Protein AF-K0RLW0-F1 (afdb_monomer_lite)

Structure (mmCIF, N/CA/C/O backbone):
data_AF-K0RLW0-F1
#
_entry.id   AF-K0RLW0-F1
#
loop_
_atom_site.group_PDB
_atom_site.id
_atom_site.type_symbol
_atom_site.label_atom_id
_atom_site.label_alt_id
_atom_site.label_comp_id
_atom_site.label_asym_id
_atom_site.label_entity_id
_atom_site.label_seq_id
_atom_site.pdbx_PDB_ins_code
_atom_site.Cartn_x
_atom_site.Cartn_y
_atom_site.Cartn_z
_atom_site.occupancy
_atom_site.B_iso_or_equiv
_atom_site.auth_seq_id
_atom_site.auth_comp_id
_atom_site.auth_asym_id
_atom_site.auth_atom_id
_atom_site.pdbx_PDB_model_num
ATOM 1 N N . MET A 1 1 ? 16.880 2.844 -4.631 1.00 57.22 1 MET A N 1
ATOM 2 C CA . MET A 1 1 ? 15.634 2.165 -5.054 1.00 57.22 1 MET A CA 1
ATOM 3 C C . MET A 1 1 ? 14.556 2.448 -4.021 1.00 57.22 1 MET A C 1
ATOM 5 O O . MET A 1 1 ? 14.861 2.372 -2.838 1.00 57.22 1 MET A O 1
ATOM 9 N N . ALA A 1 2 ? 13.343 2.819 -4.434 1.00 76.94 2 ALA A N 1
ATOM 10 C CA . ALA A 1 2 ? 12.242 3.061 -3.500 1.00 76.94 2 ALA A CA 1
ATOM 11 C C . ALA A 1 2 ? 11.639 1.723 -3.038 1.00 76.94 2 ALA A C 1
ATOM 13 O O . ALA A 1 2 ? 11.219 0.909 -3.867 1.00 76.94 2 ALA A O 1
ATOM 14 N N . THR A 1 3 ? 11.606 1.482 -1.727 1.00 87.75 3 THR A N 1
ATOM 15 C CA . THR A 1 3 ? 11.065 0.240 -1.159 1.00 87.75 3 THR A CA 1
ATOM 16 C C . THR A 1 3 ? 9.548 0.333 -1.006 1.00 87.75 3 THR A C 1
ATOM 18 O O . THR A 1 3 ? 8.981 1.430 -0.986 1.00 87.75 3 THR A O 1
ATOM 21 N N . ALA A 1 4 ? 8.872 -0.812 -0.869 1.00 86.25 4 ALA A N 1
ATOM 22 C CA . ALA A 1 4 ? 7.446 -0.827 -0.549 1.00 86.25 4 ALA A CA 1
ATOM 23 C C . ALA A 1 4 ? 7.162 -0.038 0.743 1.00 86.25 4 ALA A C 1
ATOM 25 O O . ALA A 1 4 ? 6.246 0.771 0.780 1.00 86.25 4 ALA A O 1
ATOM 26 N N . GLN A 1 5 ? 8.015 -0.149 1.765 1.00 88.94 5 GLN A N 1
ATOM 27 C CA . GLN A 1 5 ? 7.876 0.636 2.993 1.00 88.94 5 GLN A CA 1
ATOM 28 C C . GLN A 1 5 ? 7.886 2.153 2.736 1.00 88.94 5 GLN A C 1
ATOM 30 O O . GLN A 1 5 ? 7.051 2.869 3.287 1.00 88.94 5 GLN A O 1
ATOM 35 N N . SER A 1 6 ? 8.786 2.647 1.874 1.00 90.38 6 SER A N 1
ATOM 36 C CA . SER A 1 6 ? 8.839 4.070 1.505 1.00 90.38 6 SER A CA 1
ATOM 37 C C . SER A 1 6 ? 7.545 4.535 0.835 1.00 90.38 6 SER A C 1
ATOM 39 O O . SER A 1 6 ? 7.058 5.625 1.125 1.00 90.38 6 SER A O 1
ATOM 41 N N . PHE A 1 7 ? 6.972 3.702 -0.039 1.00 90.50 7 PHE A N 1
ATOM 42 C CA . PHE A 1 7 ? 5.707 3.999 -0.712 1.00 90.50 7 PHE A CA 1
ATOM 43 C C . PHE A 1 7 ? 4.549 4.104 0.286 1.00 90.50 7 PHE A C 1
ATOM 45 O O . PHE A 1 7 ? 3.799 5.077 0.265 1.00 90.50 7 PHE A O 1
ATOM 52 N N . PHE A 1 8 ? 4.429 3.139 1.200 1.00 91.12 8 PHE A N 1
ATOM 53 C CA . PHE A 1 8 ? 3.348 3.122 2.187 1.00 91.12 8 PHE A CA 1
ATOM 54 C C . PHE A 1 8 ? 3.458 4.331 3.124 1.00 91.12 8 PHE A C 1
ATOM 56 O O . PHE A 1 8 ? 2.463 5.019 3.347 1.00 91.12 8 PHE A O 1
ATOM 63 N N . ALA A 1 9 ? 4.671 4.664 3.578 1.00 92.06 9 ALA A N 1
ATOM 64 C CA . ALA A 1 9 ? 4.922 5.863 4.374 1.00 92.06 9 ALA A CA 1
ATOM 65 C C . ALA A 1 9 ? 4.516 7.149 3.630 1.00 92.06 9 ALA A C 1
ATOM 67 O O . ALA A 1 9 ? 3.823 7.989 4.201 1.00 92.06 9 ALA A O 1
ATOM 68 N N . ALA A 1 10 ? 4.857 7.276 2.341 1.00 91.19 10 ALA A N 1
ATOM 69 C CA . ALA A 1 10 ? 4.478 8.428 1.518 1.00 91.19 10 ALA A CA 1
ATOM 70 C C . ALA A 1 10 ? 2.956 8.570 1.332 1.00 91.19 10 ALA A C 1
ATOM 72 O O . ALA A 1 10 ? 2.451 9.678 1.164 1.00 91.19 10 ALA A O 1
ATOM 73 N N . LYS A 1 11 ? 2.209 7.461 1.385 1.00 90.81 11 LYS A N 1
ATOM 74 C CA . LYS A 1 11 ? 0.737 7.445 1.320 1.00 90.81 11 LYS A CA 1
ATOM 75 C C . LYS A 1 11 ? 0.065 7.527 2.694 1.00 90.81 11 LYS A C 1
ATOM 77 O O . LYS A 1 11 ? -1.163 7.548 2.783 1.00 90.81 11 LYS A O 1
ATOM 82 N N . GLY A 1 12 ? 0.849 7.597 3.772 1.00 91.31 12 GLY A N 1
ATOM 83 C CA . GLY A 1 12 ? 0.343 7.575 5.142 1.00 91.31 12 GLY A CA 1
ATOM 84 C C . GLY A 1 12 ? -0.393 6.275 5.472 1.00 91.31 12 GLY A C 1
ATOM 85 O O . GLY A 1 12 ? -1.405 6.308 6.174 1.00 91.31 12 GLY A O 1
ATOM 86 N N . LEU A 1 13 ? 0.081 5.160 4.912 1.00 93.31 13 LEU A N 1
ATOM 87 C CA . LEU A 1 13 ? -0.429 3.815 5.142 1.00 93.31 13 LEU A CA 1
ATOM 88 C C . LEU A 1 13 ? 0.443 3.090 6.174 1.00 93.31 13 LEU A C 1
ATOM 90 O O . LEU A 1 13 ? 1.670 3.229 6.145 1.00 93.31 13 LEU A O 1
ATOM 94 N N . PRO A 1 14 ? -0.164 2.301 7.076 1.00 91.69 14 PRO A N 1
ATOM 95 C CA . PRO A 1 14 ? 0.590 1.508 8.031 1.00 91.69 14 PRO A CA 1
ATOM 96 C C . PRO A 1 14 ? 1.410 0.440 7.302 1.00 91.69 14 PRO A C 1
ATOM 98 O O . PRO A 1 14 ? 0.933 -0.208 6.370 1.00 91.69 14 PRO A O 1
ATOM 101 N N . PHE A 1 15 ? 2.649 0.245 7.746 1.00 92.12 15 PHE A N 1
ATOM 102 C CA . PHE A 1 15 ? 3.534 -0.797 7.236 1.00 92.12 15 PHE A CA 1
ATOM 103 C C . PHE A 1 15 ? 3.942 -1.711 8.388 1.00 92.12 15 PHE A C 1
ATOM 105 O O . PHE A 1 15 ? 4.809 -1.372 9.193 1.00 92.12 15 PHE A O 1
ATOM 112 N N . SER A 1 16 ? 3.268 -2.855 8.498 1.00 90.38 16 SER A N 1
ATOM 113 C CA . SER A 1 16 ? 3.515 -3.830 9.561 1.00 90.38 16 SER A CA 1
ATOM 114 C C . SER A 1 16 ? 4.463 -4.942 9.102 1.00 90.38 16 SER A C 1
ATOM 116 O O . SER A 1 16 ? 4.660 -5.167 7.906 1.00 90.38 16 SER A O 1
ATOM 118 N N . LYS A 1 17 ? 5.004 -5.711 10.054 1.00 89.44 17 LYS A N 1
ATOM 119 C CA . LYS A 1 17 ? 5.788 -6.917 9.741 1.00 89.44 17 LYS A CA 1
ATOM 120 C C . LYS A 1 17 ? 4.961 -7.956 8.969 1.00 89.44 17 LYS A C 1
ATOM 122 O O . LYS A 1 17 ? 5.491 -8.595 8.067 1.00 89.44 17 LYS A O 1
ATOM 127 N N . SER A 1 18 ? 3.664 -8.071 9.274 1.00 89.00 18 SER A N 1
ATOM 128 C CA . SER A 1 18 ? 2.740 -8.937 8.530 1.00 89.00 18 SER A CA 1
ATOM 129 C C . SER A 1 18 ? 2.595 -8.472 7.082 1.00 89.00 18 SER A C 1
ATOM 131 O O . SER A 1 18 ? 2.678 -9.282 6.168 1.00 89.00 18 SER A O 1
ATOM 133 N N . THR A 1 19 ? 2.461 -7.160 6.865 1.00 90.00 19 THR A N 1
ATOM 134 C CA . THR A 1 19 ? 2.412 -6.551 5.528 1.00 90.00 19 THR A CA 1
ATOM 135 C C . THR A 1 19 ? 3.681 -6.870 4.741 1.00 90.00 19 THR A C 1
ATOM 137 O O . THR A 1 19 ? 3.601 -7.338 3.610 1.00 90.00 19 THR A O 1
ATOM 140 N N . ALA A 1 20 ? 4.855 -6.685 5.352 1.00 90.25 20 ALA A N 1
ATOM 141 C CA . ALA A 1 20 ? 6.133 -6.996 4.719 1.00 90.25 20 ALA A CA 1
ATOM 142 C C . ALA A 1 20 ? 6.245 -8.483 4.334 1.00 90.25 20 ALA A C 1
ATOM 144 O O . ALA A 1 20 ? 6.718 -8.804 3.243 1.00 90.25 20 ALA A O 1
ATOM 145 N N . GLN A 1 21 ? 5.773 -9.387 5.197 1.00 91.94 21 GLN A N 1
ATOM 146 C CA . GLN A 1 21 ? 5.783 -10.825 4.934 1.00 91.94 21 GLN A CA 1
ATOM 147 C C . GLN A 1 21 ? 4.855 -11.198 3.774 1.00 91.94 21 GLN A C 1
ATOM 149 O O . GLN A 1 21 ? 5.292 -11.901 2.867 1.00 91.94 21 GLN A O 1
ATOM 154 N N . THR A 1 22 ? 3.615 -10.698 3.761 1.00 90.88 22 THR A N 1
ATOM 155 C CA . THR A 1 22 ? 2.677 -10.934 2.655 1.00 90.88 22 THR A CA 1
ATOM 156 C C . THR A 1 22 ? 3.251 -10.418 1.339 1.00 90.88 22 THR A C 1
ATOM 158 O O . THR A 1 22 ? 3.256 -11.144 0.353 1.00 90.88 22 THR A O 1
ATOM 161 N N . LEU A 1 23 ? 3.818 -9.209 1.321 1.00 91.12 23 LEU A N 1
ATOM 162 C CA . LEU A 1 23 ? 4.455 -8.650 0.124 1.00 91.12 23 LEU A CA 1
ATOM 163 C C . LEU A 1 23 ? 5.634 -9.511 -0.358 1.00 91.12 23 LEU A C 1
ATOM 165 O O . LEU A 1 23 ? 5.754 -9.776 -1.550 1.00 91.12 23 LEU A O 1
ATOM 169 N N . SER A 1 24 ? 6.451 -10.017 0.568 1.00 90.94 24 SER A N 1
ATOM 170 C CA . SER A 1 24 ? 7.574 -10.906 0.241 1.00 90.94 24 SER A CA 1
ATOM 171 C C . SER A 1 24 ? 7.098 -12.239 -0.348 1.00 90.94 24 SER A C 1
ATOM 173 O O . SER A 1 24 ? 7.675 -12.723 -1.317 1.00 90.94 24 SER A O 1
ATOM 175 N N . GLN A 1 25 ? 6.017 -12.816 0.190 1.00 92.06 25 GLN A N 1
ATOM 176 C CA . GLN A 1 25 ? 5.399 -14.044 -0.333 1.00 92.06 25 GLN A CA 1
ATOM 177 C C . GLN A 1 25 ? 4.804 -13.859 -1.732 1.00 92.06 25 GLN A C 1
ATOM 179 O O . GLN A 1 25 ? 4.766 -14.804 -2.512 1.00 92.06 25 GLN A O 1
ATOM 184 N N . GLN A 1 26 ? 4.363 -12.644 -2.051 1.00 91.00 26 GLN A N 1
ATOM 185 C CA . GLN A 1 26 ? 3.872 -12.270 -3.377 1.00 91.00 26 GLN A CA 1
ATOM 186 C C . GLN A 1 26 ? 5.005 -11.872 -4.341 1.00 91.00 26 GLN A C 1
ATOM 188 O O . GLN A 1 26 ? 4.735 -11.480 -5.471 1.00 91.00 26 GLN A O 1
ATOM 193 N N . GLY A 1 27 ? 6.271 -11.947 -3.913 1.00 89.19 27 GLY A N 1
ATOM 194 C CA . GLY A 1 27 ? 7.425 -11.608 -4.748 1.00 89.19 27 GLY A CA 1
ATOM 195 C C . GLY A 1 27 ? 7.641 -10.106 -4.958 1.00 89.19 27 GLY A C 1
ATOM 196 O O . GLY A 1 27 ? 8.331 -9.715 -5.895 1.00 89.19 27 GLY A O 1
ATOM 197 N N . VAL A 1 28 ? 7.078 -9.247 -4.103 1.00 90.00 28 VAL A N 1
ATOM 198 C CA . VAL A 1 28 ? 7.262 -7.791 -4.184 1.00 90.00 28 VAL A CA 1
ATOM 199 C C . VAL A 1 28 ? 8.629 -7.419 -3.615 1.00 90.00 28 VAL A C 1
ATOM 201 O O . VAL A 1 28 ? 8.837 -7.442 -2.400 1.00 90.00 28 VAL A O 1
ATOM 204 N N . LEU A 1 29 ? 9.561 -7.040 -4.490 1.00 84.81 29 LEU A N 1
ATOM 205 C CA . LEU A 1 29 ? 10.933 -6.668 -4.122 1.00 84.81 29 LEU A CA 1
ATOM 206 C 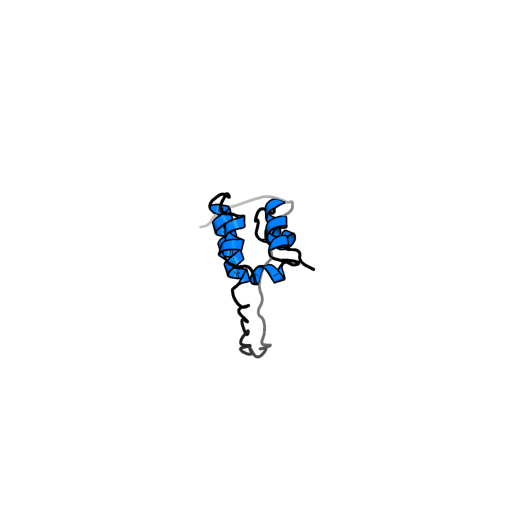C . LEU A 1 29 ? 11.113 -5.147 -4.020 1.00 84.81 29 LEU A C 1
ATOM 208 O O . LEU A 1 29 ? 12.014 -4.652 -3.341 1.00 84.81 29 LEU A O 1
ATOM 212 N N . SER A 1 30 ? 10.242 -4.387 -4.681 1.00 88.12 30 SER A N 1
ATOM 213 C CA . SER A 1 30 ? 10.305 -2.935 -4.777 1.00 88.12 30 SER A CA 1
ATOM 214 C C . SER A 1 30 ? 8.916 -2.296 -4.798 1.00 88.12 30 SER A C 1
ATOM 216 O O . SER A 1 30 ? 7.898 -2.949 -5.015 1.00 88.12 30 SER A O 1
ATOM 218 N N . SER A 1 31 ? 8.865 -0.975 -4.600 1.00 87.94 31 SER A N 1
ATOM 219 C CA . SER A 1 31 ? 7.613 -0.214 -4.750 1.00 87.94 31 SER A CA 1
ATOM 220 C C . SER A 1 31 ? 7.019 -0.297 -6.161 1.00 87.94 31 SER A C 1
ATOM 222 O O . SER A 1 31 ? 5.806 -0.188 -6.316 1.00 87.94 31 SER A O 1
ATOM 224 N N . SER A 1 32 ? 7.845 -0.532 -7.184 1.00 86.44 32 SER A N 1
ATOM 225 C CA . SER A 1 32 ? 7.381 -0.710 -8.560 1.00 86.44 32 SER A CA 1
ATOM 226 C C . SER A 1 32 ? 6.595 -1.999 -8.748 1.00 86.44 32 SER A C 1
ATOM 228 O O . SER A 1 32 ? 5.698 -2.011 -9.587 1.00 86.44 32 SER A O 1
ATOM 230 N N . ASP A 1 33 ? 6.899 -3.039 -7.967 1.00 88.88 33 ASP A N 1
ATOM 231 C CA . ASP A 1 33 ? 6.271 -4.357 -8.096 1.00 88.88 33 ASP A CA 1
ATOM 232 C C . ASP A 1 33 ? 4.854 -4.384 -7.513 1.00 88.88 33 ASP A C 1
ATOM 234 O O . ASP A 1 33 ? 4.045 -5.229 -7.883 1.00 88.88 33 ASP A O 1
ATOM 238 N N . LEU A 1 34 ? 4.515 -3.407 -6.662 1.00 89.50 34 LEU A N 1
ATOM 239 C CA . LEU A 1 34 ? 3.179 -3.260 -6.076 1.00 89.50 34 LEU A CA 1
ATOM 240 C C . LEU A 1 34 ? 2.077 -3.157 -7.136 1.00 89.50 34 LEU A C 1
ATOM 242 O O . LEU A 1 34 ? 0.956 -3.579 -6.877 1.00 89.50 34 LEU A O 1
ATOM 246 N N . ARG A 1 35 ? 2.391 -2.629 -8.327 1.00 88.69 35 ARG A N 1
ATOM 247 C CA . ARG A 1 35 ? 1.434 -2.498 -9.437 1.00 88.69 35 ARG A CA 1
ATOM 248 C C . ARG A 1 35 ? 0.996 -3.843 -10.030 1.00 88.69 35 ARG A C 1
ATOM 250 O O . ARG A 1 35 ? 0.004 -3.880 -10.744 1.00 88.69 35 ARG A O 1
ATOM 257 N N . TYR A 1 36 ? 1.767 -4.906 -9.792 1.00 89.94 36 TYR A N 1
ATOM 258 C CA . TYR A 1 36 ? 1.510 -6.248 -10.322 1.00 89.94 36 TYR A CA 1
ATOM 259 C C . TYR A 1 36 ? 0.784 -7.153 -9.324 1.00 89.94 36 TYR A C 1
ATOM 261 O O . TYR A 1 36 ? 0.490 -8.300 -9.649 1.00 89.94 36 TYR A O 1
ATOM 269 N N . LEU A 1 37 ? 0.513 -6.663 -8.111 1.00 91.00 37 LEU A N 1
ATOM 270 C CA . LEU A 1 37 ? -0.327 -7.382 -7.163 1.00 91.00 37 LEU A CA 1
ATOM 271 C C . LEU A 1 37 ? -1.769 -7.461 -7.667 1.00 91.00 37 LEU A C 1
ATOM 273 O O . LEU A 1 37 ? -2.204 -6.665 -8.493 1.00 91.00 37 LEU A O 1
ATOM 277 N N . ASP A 1 38 ? -2.536 -8.397 -7.122 1.00 90.81 38 ASP A N 1
ATOM 278 C CA . ASP A 1 38 ? -3.988 -8.327 -7.239 1.00 90.81 38 ASP A CA 1
ATOM 279 C C . ASP A 1 38 ? -4.534 -7.247 -6.289 1.00 90.81 38 ASP A C 1
ATOM 281 O O . ASP 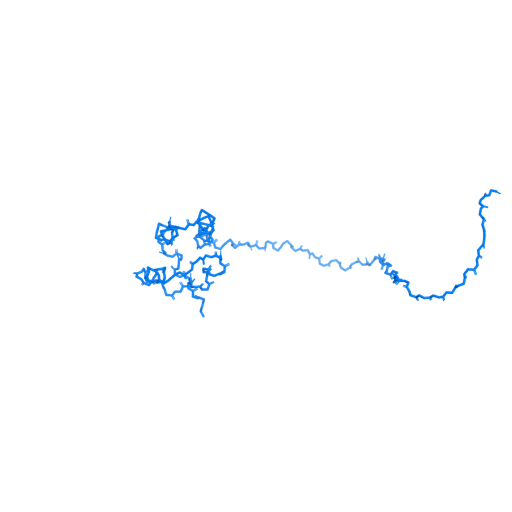A 1 38 ? -4.052 -7.099 -5.157 1.00 90.81 38 ASP A O 1
ATOM 285 N N . GLU A 1 39 ? -5.571 -6.519 -6.715 1.00 91.94 39 GLU A N 1
ATOM 286 C CA . GLU A 1 39 ? -6.234 -5.510 -5.876 1.00 91.94 39 GLU A CA 1
ATOM 287 C C . GLU A 1 39 ? -6.714 -6.119 -4.558 1.00 91.94 39 GLU A C 1
ATOM 289 O O . GLU A 1 39 ? -6.568 -5.506 -3.500 1.00 91.94 39 GLU A O 1
ATOM 294 N N . SER A 1 40 ? -7.228 -7.349 -4.600 1.00 91.94 40 SER A N 1
ATOM 295 C CA . SER A 1 40 ? -7.747 -8.058 -3.430 1.00 91.94 40 SER A CA 1
ATOM 296 C C . SER A 1 40 ? -6.643 -8.338 -2.414 1.00 91.94 40 SER A C 1
ATOM 298 O O . SER A 1 40 ? -6.859 -8.208 -1.210 1.00 91.94 40 SER A O 1
ATOM 300 N N . VAL A 1 41 ? -5.439 -8.675 -2.890 1.00 92.00 41 VAL A N 1
ATOM 301 C CA . VAL A 1 41 ? -4.267 -8.901 -2.036 1.00 92.00 41 VAL A CA 1
ATOM 302 C C . VAL A 1 41 ? -3.825 -7.588 -1.406 1.00 92.00 41 VAL A C 1
ATOM 304 O O . VAL A 1 41 ? -3.620 -7.535 -0.195 1.00 92.00 41 VAL A O 1
ATOM 307 N N . PHE A 1 42 ? -3.732 -6.518 -2.199 1.00 92.69 42 PHE A N 1
ATOM 308 C CA . PHE A 1 42 ? -3.320 -5.206 -1.709 1.00 92.69 42 PHE A CA 1
ATOM 309 C C . PHE A 1 42 ? -4.330 -4.616 -0.706 1.00 92.69 42 PHE A C 1
ATOM 311 O O . PHE A 1 42 ? -3.935 -4.136 0.355 1.00 92.69 42 PHE A O 1
ATOM 318 N N . MET A 1 43 ? -5.633 -4.705 -0.984 1.00 93.62 43 MET A N 1
ATOM 319 C CA . MET A 1 43 ? -6.703 -4.300 -0.061 1.00 93.62 43 MET A CA 1
ATOM 320 C C . MET A 1 43 ? -6.768 -5.190 1.183 1.00 93.62 43 MET A C 1
ATOM 322 O O . MET A 1 43 ? -7.006 -4.688 2.284 1.00 93.62 43 MET A O 1
ATOM 326 N N . GLY A 1 44 ? -6.484 -6.487 1.039 1.00 93.12 44 GLY A N 1
ATOM 327 C CA . GLY A 1 44 ? -6.427 -7.448 2.140 1.00 93.12 44 GLY A CA 1
ATOM 328 C C . GLY A 1 44 ? -5.418 -7.073 3.228 1.00 93.12 44 GLY A C 1
ATOM 329 O O . GLY A 1 44 ? -5.662 -7.345 4.402 1.00 93.12 44 GLY A O 1
ATOM 330 N N . LEU A 1 45 ? -4.345 -6.352 2.877 1.00 92.12 45 LEU A N 1
ATOM 331 C CA . LEU A 1 45 ? -3.361 -5.826 3.836 1.00 92.12 45 LEU A CA 1
ATOM 332 C C . LEU A 1 45 ? -3.971 -4.845 4.852 1.00 92.12 45 LEU A C 1
ATOM 334 O O . LEU A 1 45 ? -3.388 -4.636 5.914 1.00 92.12 45 LEU A O 1
ATOM 338 N N . PHE A 1 46 ? -5.122 -4.247 4.530 1.00 93.25 46 PHE A N 1
ATOM 339 C CA . PHE A 1 46 ? -5.779 -3.203 5.320 1.00 93.25 46 PHE A CA 1
ATOM 340 C C . PHE A 1 46 ? -7.202 -3.582 5.753 1.00 93.25 46 PHE A C 1
ATOM 342 O O . PHE A 1 46 ? -7.925 -2.743 6.288 1.00 93.25 46 PHE A O 1
ATOM 349 N N . ALA A 1 47 ? -7.627 -4.833 5.553 1.00 89.88 47 ALA A N 1
ATOM 350 C CA . ALA A 1 47 ? -8.997 -5.262 5.846 1.00 89.88 47 ALA A CA 1
ATOM 351 C C . ALA A 1 47 ? -9.397 -5.065 7.324 1.00 89.88 47 ALA A C 1
ATOM 353 O O . ALA A 1 47 ? -10.555 -4.780 7.615 1.00 89.88 47 ALA A O 1
ATO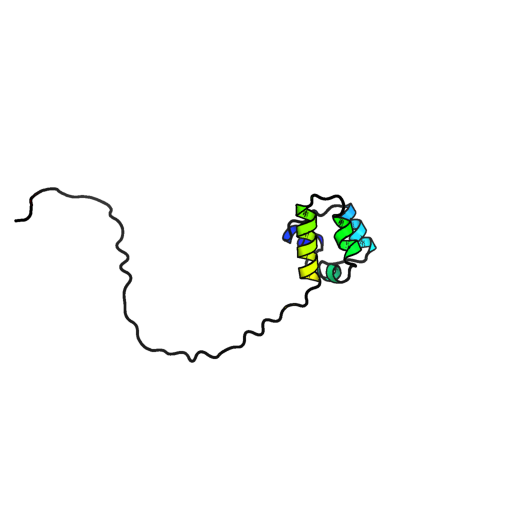M 354 N N . GLY A 1 48 ? -8.436 -5.164 8.251 1.00 89.44 48 GLY A N 1
ATOM 355 C CA . GLY A 1 48 ? -8.637 -4.916 9.687 1.00 89.44 48 GLY A CA 1
ATOM 356 C C . GLY A 1 48 ? -8.395 -3.471 10.142 1.00 89.44 48 GLY A C 1
ATOM 357 O O . GLY A 1 48 ? -8.518 -3.177 11.328 1.00 89.44 48 GLY A O 1
ATOM 358 N N . GLU A 1 49 ? -8.021 -2.570 9.233 1.00 93.06 49 GLU A N 1
ATOM 359 C CA . GLU A 1 49 ? -7.711 -1.177 9.557 1.00 93.06 49 GLU A CA 1
ATOM 360 C C . GLU A 1 49 ? -8.959 -0.287 9.591 1.00 93.06 49 GLU A C 1
ATOM 362 O O . GLU A 1 49 ? -10.034 -0.636 9.105 1.00 93.06 49 GLU A O 1
ATOM 367 N N . LYS A 1 50 ? -8.806 0.922 10.141 1.00 94.38 50 LYS A N 1
ATOM 368 C CA . LYS A 1 50 ? -9.884 1.922 10.176 1.00 94.38 50 LYS A CA 1
ATOM 369 C C . LYS A 1 50 ? -10.351 2.287 8.753 1.00 94.38 50 LYS A C 1
ATOM 371 O O . LYS A 1 50 ? -9.513 2.379 7.852 1.00 94.38 50 LYS A O 1
ATOM 376 N N . PRO A 1 51 ? -11.632 2.659 8.552 1.00 93.38 51 PRO A N 1
ATOM 377 C CA . PRO A 1 51 ? -12.167 3.020 7.231 1.00 93.38 51 PRO A CA 1
ATOM 378 C C . PRO A 1 51 ? -11.372 4.121 6.510 1.00 93.38 51 PRO A C 1
ATOM 380 O O . PRO A 1 51 ? -11.208 4.096 5.294 1.00 93.38 51 PRO A O 1
ATOM 383 N N . ILE A 1 52 ? -10.818 5.076 7.264 1.00 93.19 52 ILE A N 1
ATOM 384 C CA . ILE A 1 52 ? -9.965 6.148 6.727 1.00 93.19 52 ILE A CA 1
ATOM 385 C C . ILE A 1 52 ? -8.707 5.578 6.053 1.00 93.19 52 ILE A C 1
ATOM 387 O O . ILE A 1 52 ? -8.305 6.056 4.995 1.00 93.19 52 ILE A O 1
ATOM 391 N N . ILE A 1 53 ? -8.093 4.552 6.646 1.00 92.94 53 ILE A N 1
ATOM 392 C CA . ILE A 1 53 ? -6.898 3.899 6.104 1.00 92.94 53 ILE A CA 1
ATOM 393 C C . ILE A 1 53 ? -7.259 3.063 4.878 1.00 92.94 53 ILE A C 1
ATOM 395 O O . ILE A 1 53 ? -6.565 3.149 3.870 1.00 92.94 53 ILE A O 1
ATOM 399 N N . GLN A 1 54 ? -8.378 2.337 4.913 1.00 92.81 54 GLN A N 1
ATOM 400 C CA . GLN A 1 54 ? -8.870 1.582 3.756 1.00 92.81 54 GLN A CA 1
ATOM 401 C C . GLN A 1 54 ? -9.150 2.497 2.553 1.00 92.81 54 GLN A C 1
ATOM 403 O O . GLN A 1 54 ? -8.742 2.199 1.432 1.00 92.81 54 GLN A O 1
ATOM 408 N N . ASN A 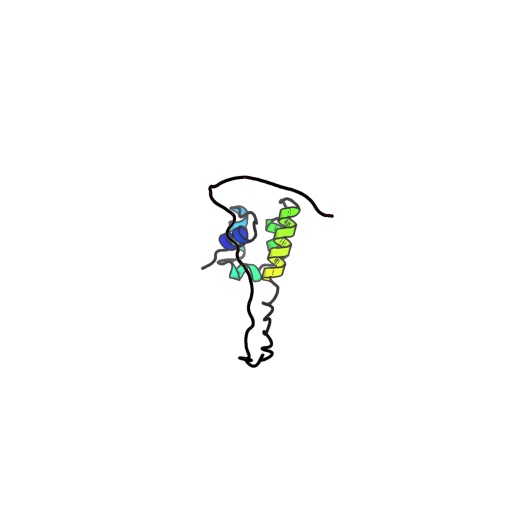1 55 ? -9.759 3.665 2.783 1.00 93.81 55 ASN A N 1
ATOM 409 C CA . ASN A 1 55 ? -9.988 4.660 1.733 1.00 93.81 55 ASN A CA 1
ATOM 410 C C . ASN A 1 55 ? -8.677 5.204 1.147 1.00 93.81 55 ASN A C 1
ATOM 412 O O . ASN A 1 55 ? -8.556 5.331 -0.073 1.00 93.81 55 ASN A O 1
ATOM 416 N N . LYS A 1 56 ? -7.676 5.485 1.993 1.00 93.31 56 LYS A N 1
ATOM 417 C CA . LYS A 1 56 ? -6.334 5.881 1.534 1.00 93.31 56 LYS A CA 1
ATOM 418 C C . LYS A 1 56 ? -5.657 4.776 0.733 1.00 93.31 56 LYS A C 1
ATOM 420 O O . LYS A 1 56 ? -5.051 5.062 -0.294 1.00 93.31 56 LYS A O 1
ATOM 425 N N . ALA A 1 57 ? -5.783 3.526 1.173 1.00 93.12 57 ALA A N 1
ATOM 426 C CA . ALA A 1 57 ? -5.223 2.385 0.470 1.00 93.12 57 ALA A CA 1
ATOM 427 C C . ALA A 1 57 ? -5.865 2.257 -0.916 1.00 93.12 57 ALA A C 1
ATOM 429 O O . ALA A 1 57 ? -5.157 2.136 -1.909 1.00 93.12 57 ALA A O 1
ATOM 430 N N . LYS A 1 58 ? -7.194 2.381 -1.016 1.00 92.75 58 LYS A N 1
ATOM 431 C CA . LYS A 1 58 ? -7.908 2.354 -2.299 1.00 92.75 58 LYS A CA 1
ATOM 432 C C . LYS A 1 58 ? -7.473 3.484 -3.237 1.00 92.75 58 LYS A C 1
ATOM 434 O O . LYS A 1 58 ? -7.341 3.270 -4.439 1.00 92.75 58 LYS A O 1
ATOM 439 N N . ALA A 1 59 ? -7.227 4.682 -2.706 1.00 92.44 59 ALA A N 1
ATOM 440 C CA . ALA A 1 59 ? -6.686 5.794 -3.488 1.00 92.44 59 ALA A CA 1
ATOM 441 C C . ALA A 1 59 ? -5.256 5.505 -3.978 1.00 92.44 59 ALA A C 1
ATOM 443 O O . ALA A 1 59 ? -4.974 5.662 -5.163 1.00 92.44 59 ALA A O 1
ATOM 444 N N . ALA A 1 60 ? -4.382 5.007 -3.099 1.00 91.88 60 ALA A N 1
ATOM 445 C CA . ALA A 1 60 ? -3.017 4.621 -3.452 1.00 91.88 60 ALA A CA 1
ATOM 446 C C . ALA A 1 60 ? -2.981 3.496 -4.501 1.00 91.88 60 ALA A C 1
ATOM 448 O O . ALA A 1 60 ? -2.150 3.529 -5.405 1.00 91.88 60 ALA A O 1
ATOM 449 N N . TRP A 1 61 ? -3.905 2.535 -4.413 1.00 92.38 61 TRP A N 1
ATOM 450 C CA . TRP A 1 61 ? -4.080 1.480 -5.408 1.00 92.38 61 TRP A CA 1
ATOM 451 C C . TRP A 1 61 ? -4.426 2.055 -6.780 1.00 92.38 61 TRP A C 1
ATOM 453 O O . TRP A 1 61 ? -3.759 1.758 -7.765 1.00 92.38 61 TRP A O 1
ATOM 463 N N . LYS A 1 62 ? -5.415 2.956 -6.838 1.00 90.38 62 LYS A N 1
ATOM 464 C CA . LYS A 1 62 ? -5.804 3.629 -8.084 1.00 90.38 62 LYS A CA 1
ATOM 465 C C . LYS A 1 62 ? -4.656 4.395 -8.730 1.00 90.38 62 LYS A C 1
ATOM 467 O O . LYS A 1 62 ? -4.604 4.450 -9.951 1.00 90.38 62 LYS A O 1
ATOM 472 N N . GLU A 1 63 ? -3.776 5.012 -7.952 1.00 88.12 63 GLU A N 1
ATOM 473 C CA . GLU A 1 63 ? -2.594 5.700 -8.487 1.00 88.12 63 GLU A CA 1
ATOM 474 C C . GLU A 1 63 ? -1.520 4.731 -8.997 1.00 88.12 63 GLU A C 1
ATOM 476 O O . GLU A 1 63 ? -0.794 5.070 -9.924 1.00 88.12 63 GLU A O 1
ATOM 481 N N . LEU A 1 64 ? -1.421 3.532 -8.412 1.00 86.19 64 LEU A N 1
ATOM 482 C CA . LEU A 1 64 ? -0.501 2.479 -8.854 1.00 86.19 64 LEU A CA 1
ATOM 483 C C . LEU A 1 64 ? -0.912 1.864 -10.196 1.00 86.19 64 LEU A C 1
ATOM 485 O O . LEU A 1 64 ? -0.044 1.597 -11.026 1.00 86.19 64 LEU A O 1
ATOM 489 N N . VAL A 1 65 ? -2.213 1.616 -10.390 1.00 84.62 65 VAL A N 1
ATOM 490 C CA . VAL A 1 65 ? -2.736 0.947 -11.597 1.00 84.62 65 VAL A CA 1
ATOM 491 C C . VAL A 1 65 ? -3.110 1.908 -12.719 1.00 84.62 65 VAL A C 1
ATOM 493 O O . VAL A 1 65 ? -3.237 1.483 -13.867 1.00 84.62 65 VAL A O 1
ATOM 496 N N . GLN A 1 66 ? -3.299 3.197 -12.423 1.00 75.81 66 GLN A N 1
ATOM 497 C CA . GLN A 1 66 ? -3.523 4.171 -13.482 1.00 75.81 66 GLN A CA 1
ATOM 498 C C . GLN A 1 66 ? -2.246 4.325 -14.313 1.00 75.81 66 GLN A C 1
ATOM 500 O O . GLN A 1 66 ? -1.170 4.550 -13.751 1.00 75.81 66 GLN A O 1
ATOM 505 N N . PRO A 1 67 ? -2.340 4.233 -15.653 1.00 60.34 67 PRO A N 1
ATOM 506 C CA . PRO A 1 67 ? -1.217 4.597 -16.496 1.00 60.34 67 PRO A CA 1
ATOM 507 C C . PRO A 1 67 ? -0.842 6.051 -16.189 1.00 60.34 67 PRO A C 1
ATOM 509 O O . PRO A 1 67 ? -1.738 6.860 -15.916 1.00 60.34 67 PRO A O 1
ATOM 512 N N . PRO A 1 68 ? 0.455 6.411 -16.221 1.00 55.31 68 PRO A N 1
ATOM 513 C CA . PRO A 1 68 ? 0.837 7.805 -16.099 1.00 55.31 68 PRO A CA 1
ATOM 514 C C . PRO A 1 68 ? 0.072 8.570 -17.173 1.00 55.31 68 PRO A C 1
ATOM 516 O O . PRO A 1 68 ? 0.230 8.302 -18.366 1.00 55.31 68 PRO A O 1
ATOM 519 N N . VAL A 1 69 ? -0.798 9.488 -16.749 1.00 52.28 69 VAL A N 1
ATOM 520 C CA . VAL A 1 69 ? -1.407 10.443 -17.664 1.00 52.28 69 VAL A CA 1
ATOM 521 C C . VAL A 1 69 ? -0.241 11.272 -18.171 1.00 52.28 69 VAL A C 1
ATOM 523 O O . VAL A 1 69 ? 0.250 12.168 -17.486 1.00 52.28 69 VAL A O 1
ATOM 526 N N . VAL A 1 70 ? 0.262 10.914 -19.349 1.00 52.66 70 VAL A N 1
ATOM 527 C CA . VAL A 1 70 ? 1.167 11.765 -20.101 1.00 52.66 70 VAL A CA 1
ATOM 528 C C . VAL A 1 70 ? 0.307 12.952 -20.493 1.00 52.66 70 VAL A C 1
ATOM 530 O O . VAL A 1 70 ? -0.373 12.936 -21.515 1.00 52.66 70 VAL A O 1
ATOM 533 N N . VAL A 1 71 ? 0.268 13.968 -19.635 1.00 52.22 71 VAL A N 1
ATOM 534 C CA . VAL A 1 71 ? -0.178 15.289 -20.046 1.00 52.22 71 VAL A CA 1
ATOM 535 C C . VAL A 1 71 ? 0.889 15.728 -21.038 1.00 52.22 71 VAL A C 1
ATOM 537 O O . VAL A 1 71 ? 1.921 16.276 -20.657 1.00 52.22 71 VAL A O 1
ATOM 540 N N . GLN A 1 72 ? 0.700 15.393 -22.317 1.00 44.91 72 GLN A N 1
ATOM 541 C CA . GLN A 1 72 ? 1.359 16.117 -23.387 1.00 44.91 72 GLN A CA 1
ATOM 542 C C . GLN A 1 72 ? 0.925 17.559 -23.172 1.00 44.91 72 GLN A C 1
ATOM 544 O O . GLN A 1 72 ? -0.204 17.927 -23.488 1.00 44.91 72 GLN A O 1
ATOM 549 N N . ALA A 1 73 ? 1.798 18.350 -22.550 1.00 51.56 73 ALA A N 1
ATOM 550 C CA . ALA A 1 73 ? 1.692 19.787 -22.597 1.00 51.56 73 ALA A CA 1
ATOM 551 C C . ALA A 1 73 ? 1.678 20.119 -24.086 1.00 51.56 73 ALA A C 1
ATOM 553 O O . ALA A 1 73 ? 2.711 20.069 -24.754 1.00 51.56 73 ALA A O 1
ATOM 554 N N . SER A 1 74 ? 0.489 20.347 -24.640 1.00 44.97 74 SER A N 1
ATOM 555 C CA . SER A 1 74 ? 0.363 20.971 -25.939 1.00 44.97 74 SER A CA 1
ATOM 556 C C . SER A 1 74 ? 1.032 22.324 -25.762 1.00 44.97 74 SER A C 1
A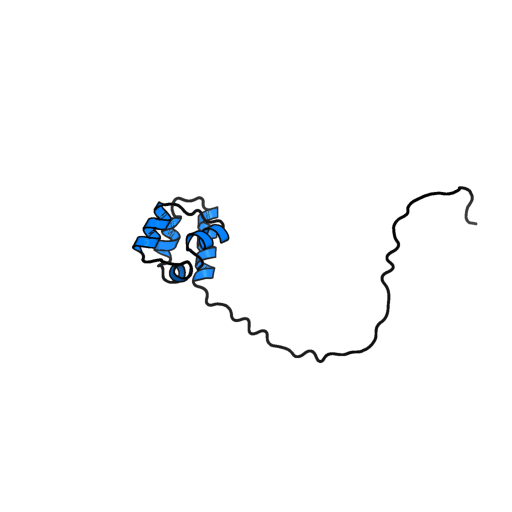TOM 558 O O . SER A 1 74 ? 0.474 23.220 -25.132 1.00 44.97 74 SER A O 1
ATOM 560 N N . ALA A 1 75 ? 2.279 22.431 -26.216 1.00 53.75 75 ALA A N 1
ATOM 561 C CA . ALA A 1 75 ? 2.976 23.690 -26.330 1.00 53.75 75 ALA A CA 1
ATOM 562 C C . ALA A 1 75 ? 2.210 24.516 -27.369 1.00 53.75 75 ALA A C 1
ATOM 564 O O . ALA A 1 75 ? 2.532 24.517 -28.553 1.00 53.75 75 ALA A O 1
ATOM 565 N N . VAL A 1 76 ? 1.140 25.179 -26.929 1.00 50.66 76 VAL A N 1
ATOM 566 C CA . VAL A 1 76 ? 0.609 26.347 -27.617 1.00 50.66 76 VAL A CA 1
ATOM 567 C C . VAL A 1 76 ? 1.720 27.379 -27.497 1.00 50.66 76 VAL A C 1
ATOM 569 O O . VAL A 1 76 ? 1.994 27.917 -26.426 1.00 50.66 76 VAL A O 1
ATOM 572 N N . GLY A 1 77 ? 2.466 27.536 -28.589 1.00 51.34 77 GLY A N 1
ATOM 573 C C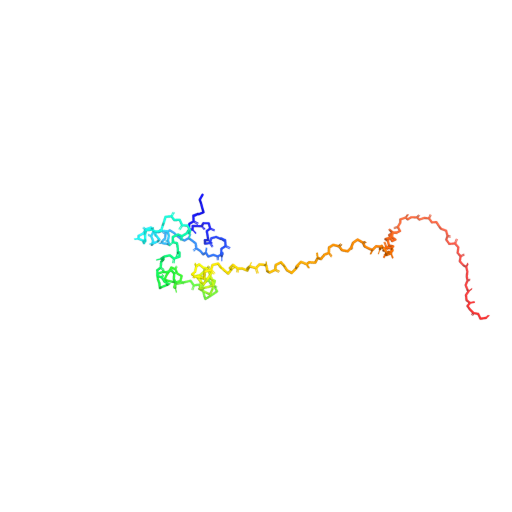A . GLY A 1 77 ? 3.522 28.524 -28.688 1.00 51.34 77 GLY A CA 1
ATOM 574 C C . GLY A 1 77 ? 2.933 29.903 -28.427 1.00 51.34 77 GLY A C 1
ATOM 575 O O . GLY A 1 77 ? 2.185 30.423 -29.250 1.00 51.34 77 GLY A O 1
ATOM 576 N N . GLN A 1 78 ? 3.272 30.499 -27.288 1.00 56.41 78 GLN A N 1
ATOM 577 C CA . GLN A 1 78 ? 3.170 31.941 -27.130 1.00 56.41 78 GLN A CA 1
ATOM 578 C C . GLN A 1 78 ? 4.431 32.549 -27.748 1.00 56.41 78 GLN A C 1
ATOM 580 O O . GLN A 1 78 ? 5.524 32.313 -27.226 1.00 56.41 78 GLN A O 1
ATOM 585 N N . PRO A 1 79 ? 4.335 33.310 -28.853 1.00 53.66 79 PRO A N 1
ATOM 586 C CA . PRO A 1 79 ? 5.463 34.109 -29.294 1.00 53.66 79 PRO A CA 1
ATOM 587 C C . PRO A 1 79 ? 5.773 35.146 -28.208 1.00 53.66 79 PRO A C 1
ATOM 589 O O . PRO A 1 79 ? 4.884 35.844 -27.715 1.00 53.66 79 PRO A O 1
ATOM 592 N N . PHE A 1 80 ? 7.044 35.216 -27.817 1.00 52.62 80 PHE A N 1
ATOM 593 C CA . PHE A 1 80 ? 7.571 36.217 -26.900 1.00 52.62 80 PHE A CA 1
ATOM 594 C C . PHE A 1 80 ? 7.303 37.613 -27.466 1.00 52.62 80 PHE A C 1
ATOM 596 O O . PHE A 1 80 ? 7.973 38.048 -28.401 1.00 52.62 80 PHE A O 1
ATOM 603 N N . ASN A 1 81 ? 6.326 38.319 -26.898 1.00 46.50 81 ASN A N 1
ATOM 604 C CA . ASN A 1 81 ? 6.116 39.727 -27.189 1.00 46.50 81 ASN A CA 1
ATOM 605 C C . ASN A 1 81 ? 6.927 40.562 -26.191 1.00 46.50 81 ASN A C 1
ATOM 607 O O . ASN A 1 81 ? 6.479 40.828 -25.076 1.00 46.50 81 ASN A O 1
ATOM 611 N N . PHE A 1 82 ? 8.139 40.960 -26.578 1.00 52.09 82 PHE A N 1
ATOM 612 C CA . PHE A 1 82 ? 8.840 42.056 -25.913 1.00 52.09 82 PHE A CA 1
ATOM 613 C C . PHE A 1 82 ? 8.161 43.359 -26.336 1.00 52.09 82 PHE A C 1
ATOM 615 O O . PHE A 1 82 ? 8.499 43.941 -27.362 1.00 52.09 82 PHE A O 1
ATOM 622 N N . SER A 1 83 ? 7.165 43.808 -25.577 1.00 48.88 83 SER A N 1
ATOM 623 C CA . SER A 1 83 ? 6.573 45.133 -25.763 1.00 48.88 83 SER A CA 1
ATOM 624 C C . SER A 1 83 ? 6.180 45.735 -24.418 1.00 48.88 83 SER A C 1
ATOM 626 O O . SER A 1 83 ? 5.154 45.388 -23.851 1.00 48.88 83 SER A O 1
ATOM 628 N N . ALA A 1 84 ? 7.073 46.621 -23.967 1.00 48.53 84 ALA A N 1
ATOM 629 C CA . ALA A 1 84 ? 6.885 47.808 -23.132 1.00 48.53 84 ALA A CA 1
ATOM 630 C C . ALA A 1 84 ? 6.099 47.704 -21.803 1.00 48.53 84 ALA A C 1
ATOM 632 O O . ALA A 1 84 ? 4.928 47.349 -21.747 1.00 48.53 84 ALA A O 1
ATOM 633 N N . ALA A 1 85 ? 6.767 48.149 -20.733 1.00 48.38 85 ALA A N 1
ATOM 634 C CA . ALA A 1 85 ? 6.201 48.439 -19.413 1.00 48.38 85 ALA A CA 1
ATOM 635 C C . ALA A 1 85 ? 5.019 49.437 -19.466 1.00 48.38 85 ALA A C 1
ATOM 637 O O . ALA A 1 85 ? 4.895 50.205 -20.423 1.00 48.38 85 ALA A O 1
ATOM 638 N N . PRO A 1 86 ? 4.218 49.518 -18.385 1.00 46.44 86 PRO A N 1
ATOM 639 C CA . PRO A 1 86 ? 4.502 50.594 -17.433 1.00 46.44 86 PRO A CA 1
ATOM 640 C C . PRO A 1 86 ? 4.406 50.200 -15.947 1.00 46.44 86 PRO A C 1
ATOM 642 O O . PRO A 1 86 ? 3.962 49.123 -15.562 1.00 46.44 86 PRO A O 1
ATOM 645 N N . ALA A 1 87 ? 4.913 51.125 -15.135 1.00 49.62 87 ALA A N 1
ATOM 646 C CA . ALA A 1 87 ? 5.135 51.085 -13.698 1.00 49.62 87 ALA A CA 1
ATOM 647 C C . ALA A 1 87 ? 3.880 50.899 -12.826 1.00 49.62 87 ALA A C 1
ATOM 649 O O . ALA A 1 87 ? 2.800 51.364 -13.174 1.00 49.62 87 ALA A O 1
ATOM 650 N N . ALA A 1 88 ? 4.096 50.340 -11.629 1.00 47.53 88 ALA A N 1
ATOM 651 C CA . ALA A 1 88 ? 3.840 50.965 -10.322 1.00 47.53 88 ALA A CA 1
ATOM 652 C C . ALA A 1 88 ? 3.426 49.906 -9.292 1.00 47.53 88 ALA A C 1
ATOM 654 O O . ALA A 1 88 ? 2.351 49.317 -9.353 1.00 47.53 88 ALA A O 1
ATOM 655 N N . SER A 1 89 ? 4.255 49.711 -8.276 1.00 44.50 89 SER A N 1
ATOM 656 C CA . SER A 1 89 ? 3.769 49.306 -6.961 1.00 44.50 89 SER A CA 1
ATOM 657 C C . SER A 1 89 ? 4.636 50.019 -5.944 1.00 44.50 89 SER A C 1
ATOM 659 O O . SER A 1 89 ? 5.733 49.579 -5.613 1.00 44.50 89 SER A O 1
ATOM 661 N N . SER A 1 90 ? 4.147 51.193 -5.539 1.00 45.19 90 SER A N 1
ATOM 662 C CA . SER A 1 90 ? 4.570 51.887 -4.330 1.00 45.19 90 SER A CA 1
ATOM 663 C C . SER A 1 90 ? 4.612 50.894 -3.179 1.00 45.19 90 SER A C 1
ATOM 665 O O . SER A 1 90 ? 3.571 50.467 -2.687 1.00 45.19 90 SER A O 1
ATOM 667 N N . ILE A 1 91 ? 5.812 50.549 -2.731 1.00 48.41 91 ILE A N 1
ATOM 668 C CA . ILE A 1 91 ? 6.012 50.015 -1.392 1.00 48.41 91 ILE A CA 1
ATOM 669 C C . ILE A 1 91 ? 6.369 51.234 -0.549 1.00 48.41 91 ILE A C 1
ATOM 671 O O . ILE A 1 91 ? 7.511 51.684 -0.549 1.00 48.41 91 ILE A O 1
ATOM 675 N N . ALA A 1 92 ? 5.367 51.822 0.100 1.00 45.66 92 ALA A N 1
ATOM 676 C CA . ALA A 1 92 ? 5.624 52.735 1.203 1.00 45.66 92 ALA A CA 1
ATOM 677 C C . ALA A 1 92 ? 6.083 51.883 2.403 1.00 45.66 92 ALA A C 1
ATOM 679 O O . ALA A 1 92 ? 5.330 50.997 2.816 1.00 45.66 92 ALA A O 1
ATOM 680 N N . PRO A 1 93 ? 7.292 52.080 2.956 1.00 49.03 93 PRO A N 1
ATOM 681 C CA . PRO A 1 93 ? 7.647 51.479 4.234 1.00 49.03 93 PRO A CA 1
ATOM 682 C C . PRO A 1 93 ? 6.823 52.140 5.350 1.00 49.03 93 PRO A C 1
ATOM 684 O O . PRO A 1 93 ? 6.759 53.365 5.442 1.00 49.03 93 PRO A O 1
ATOM 687 N N . MET A 1 94 ? 6.170 51.325 6.183 1.00 49.44 94 MET A N 1
ATOM 688 C CA . MET A 1 94 ? 5.525 51.779 7.417 1.00 49.44 94 MET A CA 1
ATOM 689 C C . MET A 1 94 ? 6.597 52.254 8.413 1.00 49.44 94 MET A C 1
ATOM 691 O O . MET A 1 94 ? 7.370 51.448 8.919 1.00 49.44 94 MET A O 1
ATOM 695 N N . ASP A 1 95 ? 6.632 53.575 8.591 1.00 53.75 95 ASP A N 1
ATOM 696 C CA . ASP A 1 95 ? 6.872 54.385 9.798 1.00 53.75 95 ASP A CA 1
ATOM 697 C C . ASP A 1 95 ? 7.792 53.827 10.906 1.00 53.75 95 ASP A C 1
ATOM 699 O O . ASP A 1 95 ? 7.414 52.906 11.627 1.00 53.75 95 ASP A O 1
ATOM 703 N N . ILE A 1 96 ? 8.953 54.472 11.105 1.00 50.53 96 ILE A N 1
ATOM 704 C CA . ILE A 1 96 ? 9.670 54.521 12.389 1.00 50.53 96 ILE A CA 1
ATOM 705 C C . ILE A 1 96 ? 10.169 55.960 12.626 1.00 50.53 96 ILE A C 1
ATOM 707 O O . ILE A 1 96 ? 11.061 56.460 11.948 1.00 50.53 96 ILE A O 1
ATOM 711 N N . GLU A 1 97 ? 9.564 56.558 13.651 1.00 39.94 97 GLU A N 1
ATOM 712 C CA . GLU A 1 97 ? 10.079 57.573 14.575 1.00 39.94 97 GLU A CA 1
ATOM 713 C C . GLU A 1 97 ? 10.087 59.073 14.205 1.00 39.94 97 GLU A C 1
ATOM 715 O O . GLU A 1 97 ? 10.785 59.551 13.319 1.00 39.94 97 GLU A O 1
ATOM 720 N N . SER A 1 98 ? 9.425 59.816 15.105 1.00 45.59 98 SER A N 1
ATOM 721 C CA . SER A 1 98 ? 9.838 61.117 15.649 1.00 45.59 98 SER A CA 1
ATOM 722 C C . SER A 1 98 ? 9.841 62.333 14.717 1.00 45.59 98 SER A C 1
ATOM 724 O O . SER A 1 98 ? 10.849 62.663 14.106 1.00 45.59 98 SER A O 1
ATOM 726 N N . GLN A 1 99 ? 8.777 63.144 14.793 1.00 41.25 99 GLN A N 1
ATOM 727 C CA . GLN A 1 99 ? 8.787 64.420 15.543 1.00 41.25 99 GLN A CA 1
ATOM 728 C C . GLN A 1 99 ? 7.528 65.274 15.267 1.00 41.25 99 GLN A C 1
ATOM 730 O O . GLN A 1 99 ? 7.166 65.531 14.128 1.00 41.25 99 GLN A O 1
ATOM 735 N N . GLY A 1 100 ? 6.916 65.788 16.343 1.00 39.94 100 GLY A N 1
ATOM 736 C CA . GLY A 1 100 ? 6.418 67.175 16.387 1.00 39.94 100 GLY A CA 1
ATOM 737 C C . GLY A 1 100 ? 5.085 67.546 15.712 1.00 39.94 100 GLY A C 1
ATOM 738 O O . GLY A 1 100 ? 5.066 68.162 14.657 1.00 39.94 100 GLY A O 1
ATOM 739 N N . LYS A 1 101 ? 3.976 67.298 16.426 1.00 45.84 101 LYS A N 1
ATOM 740 C CA . LYS A 1 101 ? 2.800 68.183 16.686 1.00 45.84 101 LYS A CA 1
ATOM 741 C C . LYS A 1 101 ? 3.005 69.705 16.378 1.00 45.84 101 LYS A C 1
ATOM 743 O O . LYS A 1 101 ? 4.140 70.135 16.571 1.00 45.84 101 LYS A O 1
ATOM 748 N N . PRO A 1 102 ? 1.976 70.585 16.148 1.00 49.75 102 PRO A N 1
ATOM 749 C CA . PRO A 1 102 ? 0.491 70.439 16.114 1.00 49.75 102 PRO A CA 1
ATOM 750 C C . PRO A 1 102 ? -0.272 71.165 14.956 1.00 49.75 102 PRO A C 1
ATOM 752 O O . PRO A 1 102 ? 0.290 71.996 14.260 1.00 49.75 102 PRO A O 1
ATOM 755 N N . ALA A 1 103 ? -1.611 70.976 14.956 1.00 43.94 103 ALA A N 1
ATOM 756 C CA . ALA A 1 103 ? -2.686 71.985 14.751 1.00 43.94 103 ALA A CA 1
ATOM 757 C C . ALA A 1 103 ? -2.877 72.600 13.344 1.00 43.94 103 ALA A C 1
ATOM 759 O O . ALA A 1 103 ? -1.923 72.926 12.665 1.00 43.94 103 ALA A O 1
ATOM 760 N N . ALA A 1 104 ? -4.081 72.878 12.842 1.00 45.50 104 ALA A N 1
ATOM 761 C CA . ALA A 1 104 ? -5.450 72.820 13.358 1.00 45.50 104 ALA A CA 1
ATOM 762 C C . ALA A 1 104 ? -6.429 72.937 12.168 1.00 45.50 104 ALA A C 1
ATOM 764 O O . ALA A 1 104 ? -6.034 73.451 11.132 1.00 45.50 104 ALA A O 1
ATOM 765 N N . GLY A 1 105 ? -7.684 72.509 12.386 1.00 41.69 105 GLY A N 1
ATOM 766 C CA . GLY A 1 105 ? -8.933 73.015 11.775 1.00 41.69 105 GLY A CA 1
ATOM 767 C C . GLY A 1 105 ? -8.999 73.099 10.244 1.00 41.69 105 GLY A C 1
ATOM 768 O O . GLY A 1 105 ? -8.272 73.837 9.607 1.00 41.69 105 GLY A O 1
ATOM 769 N N . GLY A 1 106 ? -9.899 72.388 9.578 1.00 37.72 106 GLY A N 1
ATOM 770 C CA . GLY A 1 106 ? -11.333 72.602 9.749 1.00 37.72 106 GLY A CA 1
ATOM 771 C C . GLY A 1 106 ? -11.838 73.390 8.540 1.00 37.72 106 GLY A C 1
ATOM 772 O O . GLY A 1 106 ? -11.554 74.572 8.399 1.00 37.72 106 GLY A O 1
ATOM 773 N N . VAL A 1 107 ? -12.527 72.684 7.648 1.00 42.22 107 VAL A N 1
ATOM 774 C CA . VAL A 1 107 ? -13.258 73.231 6.502 1.00 42.22 107 VAL A CA 1
ATOM 775 C C . VAL A 1 107 ? -14.283 74.271 6.958 1.00 42.22 107 VAL A C 1
ATOM 777 O O . VAL A 1 107 ? -14.980 74.022 7.936 1.00 42.22 107 VAL A O 1
ATOM 780 N N . THR A 1 108 ? -14.342 75.405 6.259 1.00 44.84 108 THR A N 1
ATOM 781 C CA . THR A 1 108 ? -15.509 75.991 5.559 1.00 44.84 108 THR A CA 1
ATOM 782 C C . THR A 1 108 ? -15.155 77.391 5.090 1.00 44.84 108 THR A C 1
ATOM 784 O O . THR A 1 108 ? -14.655 78.163 5.938 1.00 44.84 108 THR A O 1
#

Radius of gyration: 29.93 Å; chains: 1; bounding box: 31×90×46 Å

Secondary structure (DSSP, 8-state):
---HHHHHHHTT----HHHHHHHHHTT--STTGGGGS-HHHHHHTTTTS-HHHHHHHHHHHHHHHSPP----------------------------------------

pLDDT: mean 73.65, std 20.9, range [37.72, 94.38]

Foldseek 3Di:
DAALVNLCVVLVADDDPVNVVLCVVVVNGGVLCLLVDDPCSQLVSCPVPDPVNSVSSVVSNCVSPDDPPPPPPPCPDDPDDPDDDDDDDDPDDDDDDDDDDDDDDDDD

Organism: Thalassiosira oceanica (NCBI:txid159749)

Sequence (108 aa):
MATAQSFFAAKGLPFSKSTAQTLSQQGVLSSSDLRYLDESVFMGLFAGEKPIIQNKAKAAWKELVQPPVVVQASAVGQPFNFSAAPAASSIAPMDIESQGKPAAGGVT